Protein AF-A0A1X1PCR8-F1 (afdb_monomer_lite)

InterPro domains:
  IPR050256 Glycosyltransferase 2 [PTHR48090] (4-105)

Structure (mmCIF, N/CA/C/O backbone):
data_AF-A0A1X1PCR8-F1
#
_entry.id   AF-A0A1X1PCR8-F1
#
loop_
_atom_site.group_PDB
_atom_site.id
_atom_site.type_symbol
_atom_site.label_atom_id
_atom_site.label_alt_id
_atom_site.label_comp_id
_atom_site.label_asym_id
_atom_site.label_entity_id
_atom_site.label_seq_id
_atom_site.pdbx_PDB_ins_code
_atom_site.Cartn_x
_atom_site.Cartn_y
_atom_site.Cartn_z
_atom_site.occupancy
_atom_site.B_iso_or_equiv
_atom_site.auth_seq_id
_atom_site.auth_comp_id
_atom_site.auth_asym_id
_atom_site.auth_atom_id
_atom_site.pdbx_PDB_model_num
ATOM 1 N N . PHE A 1 1 ? -1.159 24.412 23.548 1.00 52.47 1 PHE A N 1
ATOM 2 C CA . PHE A 1 1 ? -2.282 23.599 23.030 1.00 52.47 1 PHE A CA 1
ATOM 3 C C . PHE A 1 1 ? -1.757 22.539 22.071 1.00 52.47 1 PHE A C 1
ATOM 5 O O . PHE A 1 1 ? -1.330 22.876 20.976 1.00 52.47 1 PHE A O 1
ATOM 12 N N . SER A 1 2 ? -1.739 21.270 22.489 1.00 66.19 2 SER A N 1
ATOM 13 C CA . SER A 1 2 ? -1.177 20.159 21.707 1.00 66.19 2 SER A CA 1
ATOM 14 C C . SER A 1 2 ? -1.973 19.932 20.411 1.00 66.19 2 SER A C 1
ATOM 16 O O . SER A 1 2 ? -3.083 19.400 20.427 1.00 66.19 2 SER A O 1
ATOM 18 N N . GLY A 1 3 ? -1.440 20.394 19.275 1.00 77.75 3 GLY A N 1
ATOM 19 C CA . GLY A 1 3 ? -1.977 20.083 17.942 1.00 77.75 3 GLY A CA 1
ATOM 20 C C . GLY A 1 3 ? -1.826 18.601 17.593 1.00 77.75 3 GLY A C 1
ATOM 21 O O . GLY A 1 3 ? -2.715 18.023 16.977 1.00 77.75 3 GLY A O 1
ATOM 22 N N . TRP A 1 4 ? -0.763 17.970 18.098 1.00 76.44 4 TRP A N 1
ATOM 23 C CA . TRP A 1 4 ? -0.451 16.552 17.908 1.00 76.44 4 TRP A CA 1
ATOM 24 C C . TRP A 1 4 ? -1.565 15.622 18.396 1.00 76.44 4 TRP A C 1
ATOM 26 O O . TRP A 1 4 ? -1.930 14.667 17.716 1.00 76.44 4 TRP A O 1
ATOM 36 N N . ARG A 1 5 ? -2.184 15.942 19.541 1.00 74.25 5 ARG A N 1
ATOM 37 C CA . ARG A 1 5 ? -3.284 15.134 20.086 1.00 74.25 5 ARG A CA 1
ATOM 38 C C . ARG A 1 5 ? -4.531 15.172 19.198 1.00 74.25 5 ARG A C 1
ATOM 40 O O . ARG A 1 5 ? -5.219 14.170 19.072 1.00 74.25 5 ARG A O 1
ATOM 47 N N . ARG A 1 6 ? -4.808 16.318 18.564 1.00 80.12 6 ARG A N 1
ATOM 48 C CA . ARG A 1 6 ? -5.963 16.503 17.667 1.00 80.12 6 ARG A CA 1
ATOM 49 C C . ARG A 1 6 ? -5.784 15.762 16.341 1.00 80.12 6 ARG A C 1
ATOM 51 O O . ARG A 1 6 ? -6.740 15.165 15.863 1.00 80.12 6 ARG A O 1
ATOM 58 N N . TRP A 1 7 ? -4.566 15.749 15.796 1.00 81.00 7 TRP A N 1
ATOM 59 C CA . TRP A 1 7 ? -4.229 14.957 14.608 1.00 81.00 7 TRP A 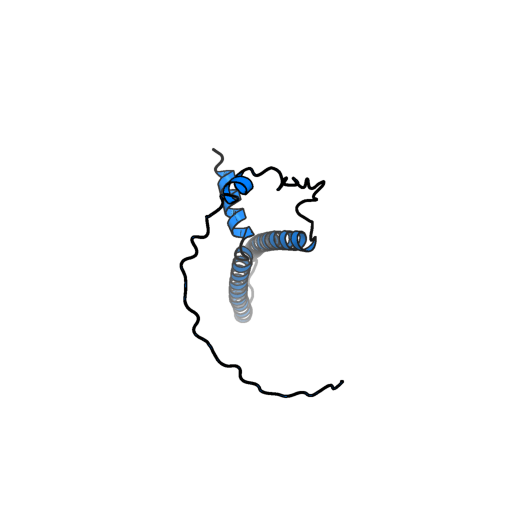CA 1
ATOM 60 C C . TRP A 1 7 ? -4.355 13.455 14.856 1.00 81.00 7 TRP A C 1
ATOM 62 O O . TRP A 1 7 ? -4.945 12.758 14.036 1.00 81.00 7 TRP A O 1
ATOM 72 N N . ASN A 1 8 ? -3.879 12.972 16.008 1.00 78.56 8 ASN A N 1
ATOM 73 C CA . ASN A 1 8 ? -4.010 11.560 16.359 1.00 78.56 8 ASN A CA 1
ATOM 74 C C . ASN A 1 8 ? -5.482 11.131 16.434 1.00 78.56 8 ASN A C 1
ATOM 76 O O . ASN A 1 8 ? -5.856 10.162 15.790 1.00 78.56 8 ASN A O 1
ATOM 80 N N . PHE A 1 9 ? -6.334 11.907 17.118 1.00 79.06 9 PHE A N 1
ATOM 81 C CA . PHE A 1 9 ? -7.772 11.615 17.192 1.00 79.06 9 PHE A CA 1
ATOM 82 C C . PHE A 1 9 ? -8.468 11.627 15.822 1.00 79.06 9 PHE A C 1
ATOM 84 O O . PHE A 1 9 ? -9.375 10.831 15.594 1.00 79.06 9 PHE A O 1
ATOM 91 N N . ALA A 1 10 ? -8.060 12.509 14.904 1.00 77.94 10 ALA A N 1
ATOM 92 C CA . ALA A 1 10 ? -8.618 12.549 13.553 1.00 77.94 10 ALA A CA 1
ATOM 93 C C . ALA A 1 10 ? -8.221 11.310 12.730 1.00 77.94 10 ALA A C 1
ATOM 95 O O . ALA A 1 10 ? -9.079 10.706 12.086 1.00 77.94 10 ALA A O 1
ATOM 96 N N . LEU A 1 11 ? -6.947 10.905 12.789 1.00 71.12 11 LEU A N 1
ATOM 97 C CA . LEU A 1 11 ? -6.461 9.678 12.148 1.00 71.12 11 LEU A CA 1
ATOM 98 C C . LEU A 1 11 ? -7.169 8.442 12.714 1.00 71.12 11 LEU A C 1
ATOM 100 O O . LEU A 1 11 ? -7.657 7.608 11.957 1.00 71.12 11 LEU A O 1
ATOM 104 N N . GLU A 1 12 ? -7.310 8.384 14.035 1.00 68.38 12 GLU A N 1
ATOM 105 C CA . GLU A 1 12 ? -7.976 7.306 14.766 1.00 68.38 12 GLU A CA 1
ATOM 106 C C . GLU A 1 12 ? -9.477 7.229 14.432 1.00 68.38 12 GLU A C 1
ATOM 108 O O . GLU A 1 12 ? -10.032 6.141 14.298 1.00 68.38 12 GLU A O 1
ATOM 113 N N . GLY A 1 13 ? -10.136 8.369 14.190 1.00 68.25 13 GLY A N 1
ATOM 114 C CA . GLY A 1 13 ? -11.514 8.417 13.692 1.00 68.25 13 GLY A CA 1
ATOM 115 C C . GLY A 1 13 ? -11.668 7.882 12.262 1.00 68.25 13 GLY A C 1
ATOM 116 O O . GLY A 1 13 ? -12.613 7.144 11.983 1.00 68.25 13 GLY A O 1
ATOM 117 N N . ILE A 1 14 ? -10.734 8.200 11.360 1.00 67.75 14 ILE A N 1
ATOM 118 C CA . ILE A 1 14 ? -10.771 7.728 9.963 1.00 67.75 14 ILE A CA 1
ATOM 119 C C . ILE A 1 14 ? -10.525 6.215 9.883 1.00 67.75 14 ILE A C 1
ATOM 121 O O . ILE A 1 14 ? -11.195 5.527 9.107 1.00 67.75 14 ILE A O 1
ATOM 125 N N . THR A 1 15 ? -9.605 5.677 10.689 1.00 66.69 15 THR A N 1
ATOM 126 C CA . THR A 1 15 ? -9.314 4.236 10.700 1.00 66.69 15 THR A CA 1
ATOM 127 C C . THR A 1 15 ? -10.350 3.421 11.482 1.00 66.69 15 THR A C 1
ATOM 129 O O . THR A 1 15 ? -10.585 2.260 11.147 1.00 66.69 15 THR A O 1
ATOM 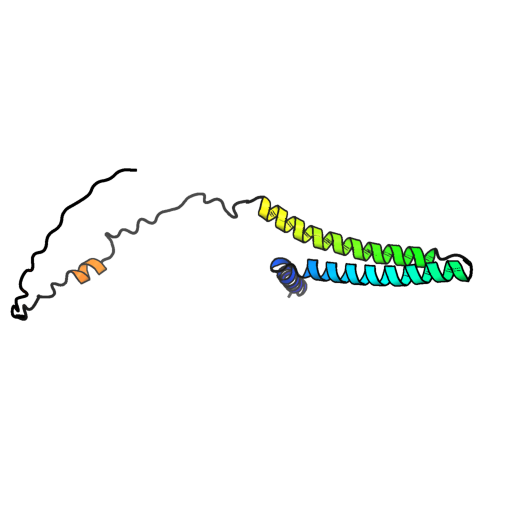132 N N . SER A 1 16 ? -11.018 4.003 12.489 1.00 62.06 16 SER A N 1
ATOM 133 C CA . SER A 1 16 ? -11.908 3.251 13.386 1.00 62.06 16 SER A CA 1
ATOM 134 C C . SER A 1 16 ? -13.316 2.989 12.858 1.00 62.06 16 SER A C 1
ATOM 136 O O . SER A 1 16 ? -13.931 2.014 13.289 1.00 62.06 16 SER A O 1
ATOM 138 N N . PHE A 1 17 ? -13.847 3.826 11.965 1.00 59.81 17 PHE A N 1
ATOM 139 C CA . PHE A 1 17 ? -15.230 3.688 11.482 1.00 59.81 17 PHE A CA 1
ATOM 140 C C . PHE A 1 17 ? -15.341 3.115 10.066 1.00 59.81 17 PHE A C 1
ATOM 142 O O . PHE A 1 17 ? -16.449 2.997 9.542 1.00 59.81 17 PHE A O 1
ATOM 149 N N . SER A 1 18 ? -14.228 2.766 9.409 1.00 62.91 18 SER A N 1
ATOM 150 C CA . SER A 1 18 ? -14.285 2.342 8.010 1.00 62.91 18 SER A CA 1
ATOM 151 C C . SER A 1 18 ? -13.157 1.404 7.586 1.00 62.91 18 SER A C 1
ATOM 153 O O . SER A 1 18 ? -12.053 1.457 8.114 1.00 62.91 18 SER A O 1
ATOM 155 N N . THR A 1 19 ? -13.399 0.586 6.557 1.00 71.19 19 THR A N 1
ATOM 156 C CA . THR A 1 19 ? -12.386 -0.244 5.867 1.00 71.19 19 THR A CA 1
ATOM 157 C C . THR A 1 19 ? -11.579 0.552 4.828 1.00 71.19 19 THR A C 1
ATOM 159 O O . THR A 1 19 ? -10.986 -0.024 3.917 1.00 71.19 19 THR A O 1
ATOM 162 N N . VAL A 1 20 ? -11.634 1.885 4.888 1.00 76.50 20 VAL A N 1
ATOM 163 C CA . VAL A 1 20 ? -11.046 2.798 3.894 1.00 76.50 20 VAL A CA 1
ATOM 164 C C . VAL A 1 20 ? -9.527 2.628 3.785 1.00 76.50 20 VAL A C 1
ATOM 166 O O . VAL A 1 20 ? -9.079 2.379 2.666 1.00 76.50 20 VAL A O 1
ATOM 169 N N . PRO A 1 21 ? -8.735 2.668 4.877 1.00 76.50 21 PRO A N 1
ATOM 170 C CA . PRO A 1 21 ? -7.290 2.437 4.806 1.00 76.50 21 PRO A CA 1
ATOM 171 C C . PRO A 1 21 ? -6.921 1.120 4.115 1.00 76.50 21 PRO A C 1
ATOM 173 O O . PRO A 1 21 ? -6.052 1.094 3.245 1.00 76.50 21 PRO A O 1
ATOM 176 N N . LEU A 1 22 ? -7.641 0.039 4.433 1.00 78.69 22 LEU A N 1
ATOM 177 C CA . LEU A 1 22 ? -7.415 -1.269 3.821 1.00 78.69 22 LEU A CA 1
ATOM 178 C C . LEU A 1 22 ? -7.710 -1.253 2.311 1.00 78.69 22 LEU A C 1
ATOM 180 O O . LEU A 1 22 ? -6.929 -1.771 1.511 1.00 78.69 22 LEU A O 1
ATOM 184 N N . ARG A 1 23 ? -8.809 -0.610 1.893 1.00 80.50 23 ARG A N 1
ATOM 185 C CA . ARG A 1 23 ? -9.173 -0.479 0.470 1.00 80.50 23 ARG A CA 1
ATOM 186 C C . ARG A 1 23 ? -8.182 0.384 -0.307 1.00 80.50 23 ARG A C 1
ATOM 188 O O . ARG A 1 23 ? -7.783 -0.009 -1.398 1.00 80.50 23 ARG A O 1
ATOM 195 N N . VAL A 1 24 ? -7.752 1.515 0.257 1.00 83.94 24 VAL A N 1
ATOM 196 C CA . VAL A 1 24 ? -6.729 2.386 -0.349 1.00 83.94 24 VAL A CA 1
ATOM 197 C C . VAL A 1 24 ? -5.446 1.597 -0.588 1.00 83.94 24 VAL A C 1
ATOM 199 O O . VAL A 1 24 ? -4.908 1.624 -1.693 1.00 83.94 24 VAL A O 1
ATOM 202 N N . TRP A 1 25 ? -5.010 0.823 0.409 1.00 85.19 25 TRP A N 1
ATOM 203 C CA . TRP A 1 25 ? -3.826 -0.016 0.276 1.00 85.19 25 TRP A CA 1
ATOM 204 C C . TRP A 1 25 ? -3.954 -1.058 -0.842 1.00 85.19 25 TRP A C 1
ATOM 206 O O . TRP A 1 25 ? -3.024 -1.273 -1.619 1.00 85.19 25 TRP A O 1
ATOM 216 N N . THR A 1 26 ? -5.137 -1.659 -0.966 1.00 81.94 26 THR A N 1
ATOM 217 C CA . THR A 1 26 ? -5.430 -2.648 -2.012 1.00 81.94 26 THR A CA 1
ATOM 218 C C . THR A 1 26 ? -5.325 -2.031 -3.413 1.00 81.94 26 THR A C 1
ATOM 220 O O . THR A 1 26 ? -4.719 -2.627 -4.303 1.00 81.94 26 THR A O 1
ATOM 223 N N . TYR A 1 27 ? -5.845 -0.813 -3.611 1.00 87.06 27 TYR A N 1
ATOM 224 C CA . TYR A 1 27 ? -5.737 -0.105 -4.894 1.00 87.06 27 TYR A CA 1
ATOM 225 C C . TYR A 1 27 ? -4.300 0.292 -5.234 1.00 87.06 27 TYR A C 1
ATOM 227 O O . TYR A 1 27 ? -3.888 0.143 -6.385 1.00 87.06 27 TYR A O 1
ATOM 235 N N . ILE A 1 28 ? -3.525 0.744 -4.244 1.00 88.44 28 ILE A N 1
ATOM 236 C CA . ILE A 1 28 ? -2.098 1.040 -4.428 1.00 88.44 28 ILE A CA 1
ATOM 237 C C . ILE A 1 28 ? -1.363 -0.231 -4.869 1.00 88.44 28 ILE A C 1
ATOM 239 O O . ILE A 1 28 ? -0.661 -0.211 -5.878 1.00 88.44 28 ILE A O 1
ATOM 243 N N . GLY A 1 29 ? -1.575 -1.352 -4.175 1.00 85.69 29 GLY A N 1
ATOM 244 C CA . GLY A 1 29 ? -0.968 -2.634 -4.538 1.00 85.69 29 GLY A CA 1
ATOM 245 C C . GLY A 1 29 ? -1.309 -3.074 -5.965 1.00 85.69 29 GLY A C 1
ATOM 246 O O . GLY A 1 29 ? -0.421 -3.493 -6.707 1.00 85.69 29 GLY A O 1
ATOM 247 N N . LEU A 1 30 ? -2.568 -2.914 -6.383 1.00 86.19 30 LEU A N 1
ATOM 248 C CA . LEU A 1 30 ? -3.015 -3.267 -7.732 1.00 86.19 30 LEU A CA 1
ATOM 249 C C . LEU A 1 30 ? -2.384 -2.375 -8.815 1.00 86.19 30 LEU A C 1
ATOM 251 O O . LEU A 1 30 ? -1.969 -2.878 -9.859 1.00 86.19 30 LEU A O 1
ATOM 255 N N . ALA A 1 31 ? -2.241 -1.073 -8.552 1.00 89.44 31 ALA A N 1
ATOM 256 C CA . ALA A 1 31 ? -1.547 -0.155 -9.454 1.00 89.44 31 ALA A CA 1
ATOM 257 C C . ALA A 1 31 ? -0.060 -0.525 -9.613 1.00 89.44 31 ALA A C 1
ATOM 259 O O . ALA A 1 31 ? 0.448 -0.576 -10.734 1.00 89.44 31 ALA A O 1
ATOM 260 N N . PHE A 1 32 ? 0.626 -0.849 -8.511 1.00 88.50 32 PHE A N 1
ATOM 261 C CA . PHE A 1 32 ? 2.019 -1.307 -8.548 1.00 88.50 32 PHE A CA 1
ATOM 262 C C . PHE A 1 32 ? 2.179 -2.650 -9.270 1.00 88.50 32 PHE A C 1
ATOM 264 O O . PHE A 1 32 ? 3.135 -2.816 -10.025 1.00 88.50 32 PHE A O 1
ATOM 271 N N . ALA A 1 33 ? 1.244 -3.586 -9.091 1.00 79.81 33 ALA A N 1
ATOM 272 C CA . ALA A 1 33 ? 1.252 -4.858 -9.809 1.00 79.81 33 ALA A CA 1
ATOM 273 C C . ALA A 1 33 ? 1.120 -4.650 -11.328 1.00 79.81 33 ALA A C 1
ATOM 275 O O . ALA A 1 33 ? 1.900 -5.217 -12.093 1.00 79.81 33 ALA A O 1
ATOM 276 N N . ALA A 1 34 ? 0.201 -3.781 -11.765 1.00 88.88 34 ALA A N 1
ATOM 277 C CA . ALA A 1 34 ? 0.045 -3.432 -13.177 1.00 88.88 34 ALA A CA 1
ATOM 278 C C . ALA A 1 34 ? 1.306 -2.761 -13.755 1.00 88.88 34 ALA A C 1
ATOM 280 O O . ALA A 1 34 ? 1.794 -3.166 -14.811 1.00 88.88 34 ALA A O 1
ATOM 281 N N . LEU A 1 35 ? 1.881 -1.785 -13.043 1.00 88.88 35 LEU A N 1
ATOM 282 C CA . LEU A 1 35 ? 3.128 -1.119 -13.441 1.00 88.88 35 LEU A CA 1
ATOM 283 C C . LEU A 1 35 ? 4.300 -2.103 -13.544 1.00 88.88 35 LEU A C 1
ATOM 285 O O . LEU A 1 35 ? 5.046 -2.077 -14.523 1.00 88.88 35 LEU A O 1
ATOM 289 N N . SER A 1 36 ? 4.445 -2.991 -12.559 1.00 83.12 36 SER A N 1
ATOM 290 C CA . SER A 1 36 ? 5.494 -4.011 -12.542 1.00 83.12 36 SER A CA 1
ATOM 291 C C . SER A 1 36 ? 5.335 -5.003 -13.694 1.00 83.12 36 SER A C 1
ATOM 293 O O . SER A 1 36 ? 6.328 -5.350 -14.330 1.00 83.12 36 SER A O 1
ATOM 295 N N . PHE A 1 37 ? 4.104 -5.396 -14.027 1.00 80.25 37 PHE A N 1
ATOM 296 C CA . PHE A 1 37 ? 3.828 -6.276 -15.160 1.00 80.25 37 PHE A CA 1
ATOM 297 C C . PHE A 1 37 ? 4.208 -5.632 -16.503 1.00 80.25 37 PHE A C 1
ATOM 299 O O . PHE A 1 37 ? 4.879 -6.261 -17.326 1.00 80.25 37 PHE A O 1
ATOM 306 N N . ILE A 1 38 ? 3.848 -4.359 -16.708 1.00 89.75 38 ILE A N 1
ATOM 307 C CA . ILE A 1 38 ? 4.214 -3.601 -17.916 1.00 89.75 38 ILE A CA 1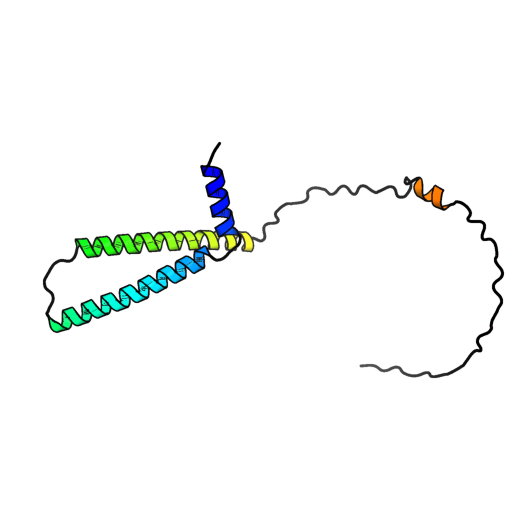
ATOM 308 C C . ILE A 1 38 ? 5.739 -3.458 -18.017 1.00 89.75 38 ILE A C 1
ATOM 310 O O . ILE A 1 38 ? 6.326 -3.773 -19.054 1.00 89.75 38 ILE A O 1
ATOM 314 N N . TYR A 1 39 ? 6.394 -3.027 -16.936 1.00 83.44 39 TYR A N 1
ATOM 315 C CA . TYR A 1 39 ? 7.842 -2.811 -16.914 1.00 83.44 39 TYR A CA 1
ATOM 316 C C . TYR A 1 39 ? 8.637 -4.120 -17.058 1.00 83.44 39 TYR A C 1
ATOM 318 O O . TYR A 1 39 ? 9.628 -4.172 -17.786 1.00 83.44 39 TYR A O 1
ATOM 326 N N . GLY A 1 40 ? 8.172 -5.200 -16.427 1.00 79.06 40 GLY A N 1
ATOM 327 C CA . GLY A 1 40 ? 8.739 -6.539 -16.573 1.00 79.06 40 GLY A CA 1
ATOM 328 C C . GLY A 1 40 ? 8.632 -7.053 -18.008 1.00 79.06 40 GLY A C 1
ATOM 329 O O . GLY A 1 40 ? 9.624 -7.510 -18.571 1.00 79.06 40 GLY A O 1
ATOM 330 N N . THR A 1 41 ? 7.465 -6.891 -18.640 1.00 82.88 41 THR A N 1
ATOM 331 C CA . THR A 1 41 ? 7.261 -7.253 -20.054 1.00 82.88 41 THR A CA 1
ATOM 332 C C . THR A 1 41 ? 8.188 -6.455 -20.973 1.00 82.88 41 THR A C 1
ATOM 334 O O . THR A 1 41 ? 8.814 -7.025 -21.868 1.00 82.88 41 THR A O 1
ATOM 337 N N . PHE A 1 42 ? 8.342 -5.152 -20.718 1.00 86.19 42 PHE A N 1
ATOM 338 C CA . PHE A 1 42 ? 9.273 -4.294 -21.450 1.00 86.19 42 PHE A CA 1
ATOM 339 C C . PHE A 1 42 ? 10.728 -4.778 -21.329 1.00 86.19 42 PHE A C 1
ATOM 341 O O . PHE A 1 42 ? 11.429 -4.877 -22.337 1.00 86.19 42 PHE A O 1
ATOM 348 N N . ILE A 1 43 ? 11.178 -5.138 -20.122 1.00 82.12 43 ILE A N 1
ATOM 349 C CA . ILE A 1 43 ? 12.526 -5.679 -19.891 1.00 82.12 43 ILE A CA 1
ATOM 350 C C . ILE A 1 43 ? 12.734 -7.019 -20.597 1.00 82.12 43 ILE A C 1
ATOM 352 O O . ILE A 1 43 ? 13.786 -7.214 -21.209 1.00 82.12 43 ILE A O 1
ATOM 356 N N . VAL A 1 44 ? 11.759 -7.931 -20.541 1.00 79.81 44 VAL A N 1
ATOM 357 C CA . VAL A 1 44 ? 11.860 -9.244 -21.199 1.00 79.81 44 VAL A CA 1
ATOM 358 C C . VAL A 1 44 ? 11.984 -9.072 -22.710 1.00 79.81 44 VAL A C 1
ATOM 360 O O . VAL A 1 44 ? 12.912 -9.615 -23.307 1.00 79.81 44 VAL A O 1
ATOM 363 N N . MET A 1 45 ? 11.121 -8.251 -23.315 1.00 85.00 45 MET A N 1
ATOM 364 C CA . MET A 1 45 ? 11.177 -7.960 -24.751 1.00 85.00 45 MET A CA 1
ATOM 365 C C . MET A 1 45 ? 12.506 -7.316 -25.149 1.00 85.00 45 MET A C 1
ATOM 367 O O . MET A 1 45 ? 13.136 -7.729 -26.121 1.00 85.00 45 MET A O 1
ATOM 371 N N . ARG A 1 46 ? 12.984 -6.342 -24.364 1.00 82.69 46 ARG A N 1
ATOM 372 C CA . ARG A 1 46 ? 14.270 -5.680 -24.617 1.00 82.69 46 ARG A CA 1
ATOM 373 C C . ARG A 1 46 ? 15.450 -6.650 -24.507 1.00 82.69 46 ARG A C 1
ATOM 375 O O . ARG A 1 46 ? 16.376 -6.562 -25.307 1.00 82.69 46 ARG A O 1
ATOM 382 N N . THR A 1 47 ? 15.404 -7.575 -23.551 1.00 79.31 47 THR A N 1
ATOM 383 C CA . THR A 1 47 ? 16.459 -8.577 -23.339 1.00 79.31 47 THR A CA 1
ATOM 384 C C . THR A 1 47 ? 16.494 -9.610 -24.465 1.00 79.31 47 THR A C 1
ATOM 386 O O . THR A 1 47 ? 17.584 -9.973 -24.902 1.00 79.31 47 THR A O 1
ATOM 389 N N . LEU A 1 48 ? 15.331 -10.038 -24.975 1.00 80.19 48 LEU A N 1
ATOM 390 C CA . LEU A 1 48 ? 15.254 -10.952 -26.123 1.00 80.19 48 LEU A CA 1
ATOM 391 C C . LEU A 1 48 ? 15.811 -10.333 -27.414 1.00 80.19 48 LEU A C 1
ATOM 393 O O . LEU A 1 48 ? 16.408 -11.047 -28.212 1.00 80.19 48 LEU A O 1
ATOM 397 N N . LEU A 1 49 ? 15.597 -9.030 -27.632 1.00 84.62 49 LEU A N 1
ATOM 398 C CA . LEU A 1 49 ? 15.938 -8.364 -28.894 1.00 84.62 49 LEU A CA 1
ATOM 399 C C . LEU A 1 49 ? 17.380 -7.838 -28.960 1.00 84.62 49 LEU A C 1
ATOM 401 O O . LEU A 1 49 ? 17.976 -7.862 -30.032 1.00 84.62 49 LEU A O 1
ATOM 405 N N . PHE A 1 50 ? 17.940 -7.344 -27.850 1.00 78.25 50 PHE A N 1
ATOM 406 C CA . PHE A 1 50 ? 19.208 -6.593 -27.867 1.00 78.25 50 PHE A CA 1
ATOM 407 C C . PHE A 1 50 ? 20.349 -7.242 -27.069 1.00 78.25 50 PHE A C 1
ATOM 409 O O . PHE A 1 50 ? 21.462 -6.716 -27.071 1.00 78.25 50 PHE A O 1
ATOM 416 N N . GLY A 1 51 ? 20.103 -8.372 -26.390 1.00 66.75 51 GLY A N 1
ATOM 417 C CA . GLY A 1 51 ? 21.045 -8.920 -25.408 1.00 66.75 51 GLY A CA 1
ATOM 418 C C . GLY A 1 51 ? 21.207 -7.990 -24.194 1.00 66.75 51 GLY A C 1
ATOM 419 O O . GLY A 1 51 ? 20.729 -6.857 -24.199 1.00 66.75 51 GLY A O 1
ATOM 420 N N . ASN A 1 52 ? 21.825 -8.467 -23.107 1.00 65.50 52 ASN A N 1
ATOM 421 C CA . ASN A 1 52 ? 21.859 -7.734 -21.834 1.00 65.50 52 ASN A CA 1
ATOM 422 C C . ASN A 1 52 ? 23.237 -7.104 -21.552 1.00 65.50 52 ASN A C 1
ATOM 424 O O . ASN A 1 52 ? 24.172 -7.833 -21.213 1.00 65.50 52 ASN A O 1
ATOM 428 N N . PRO A 1 53 ? 23.383 -5.768 -21.638 1.00 64.44 53 PRO A N 1
ATOM 429 C CA . PRO A 1 53 ? 24.582 -5.078 -21.224 1.00 64.44 53 PRO A CA 1
ATOM 430 C C . PRO A 1 53 ? 24.387 -4.494 -19.812 1.00 64.44 53 PRO A C 1
ATOM 432 O O . PRO A 1 53 ? 23.862 -3.400 -19.641 1.00 64.44 53 PRO A O 1
ATOM 435 N N . VAL A 1 54 ? 24.963 -5.182 -18.826 1.00 63.66 54 VAL A N 1
ATOM 436 C CA . VAL A 1 54 ? 25.628 -4.577 -17.653 1.00 63.66 54 VAL A CA 1
ATOM 437 C C . VAL A 1 54 ? 24.760 -3.999 -16.503 1.00 63.66 54 VAL A C 1
ATOM 439 O O . VAL A 1 54 ? 23.576 -3.702 -16.605 1.00 63.66 54 VAL A O 1
ATOM 442 N N . HIS A 1 55 ? 25.438 -3.919 -15.352 1.00 68.38 55 HIS A N 1
ATOM 443 C CA . HIS A 1 55 ? 25.038 -3.750 -13.953 1.00 68.38 55 HIS A CA 1
ATOM 444 C C . HIS A 1 55 ? 23.879 -2.785 -13.622 1.00 68.38 55 HIS 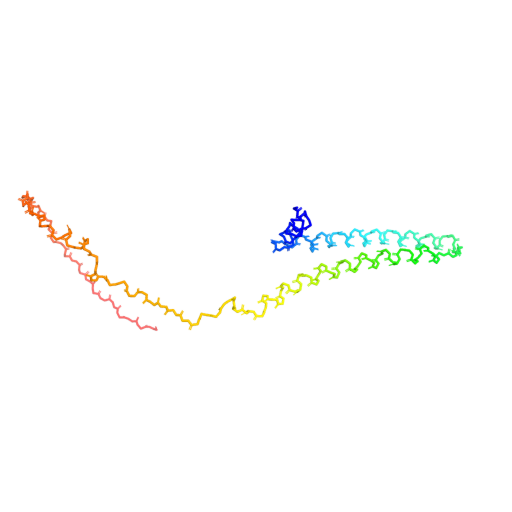A C 1
ATOM 446 O O . HIS A 1 55 ? 23.971 -1.575 -13.803 1.00 68.38 55 HIS A O 1
ATOM 452 N N . GLY A 1 56 ? 22.849 -3.337 -12.966 1.00 73.25 56 GLY A N 1
ATOM 453 C CA . GLY A 1 56 ? 21.689 -2.627 -12.404 1.00 73.25 56 GLY A CA 1
ATOM 454 C C . GLY A 1 56 ? 21.561 -2.728 -10.879 1.00 73.25 56 GLY A C 1
ATOM 455 O O . GLY A 1 56 ? 20.466 -2.605 -10.349 1.00 73.25 56 GLY A O 1
ATOM 456 N N . TYR A 1 57 ? 22.652 -2.999 -10.155 1.00 73.81 57 TYR A N 1
ATOM 457 C CA . TYR A 1 57 ? 22.609 -3.308 -8.718 1.00 73.81 57 TYR A CA 1
ATOM 458 C C . TYR A 1 57 ? 22.032 -2.164 -7.865 1.00 73.81 57 TYR A C 1
ATOM 460 O O . TYR A 1 57 ? 21.150 -2.391 -7.042 1.00 73.81 57 TYR A O 1
ATOM 468 N N . ALA A 1 58 ? 22.473 -0.922 -8.096 1.00 68.94 58 ALA A N 1
ATOM 469 C CA . ALA A 1 58 ? 22.014 0.231 -7.318 1.00 68.94 58 ALA A CA 1
ATOM 470 C C . ALA A 1 58 ? 20.525 0.550 -7.552 1.00 68.94 58 ALA A C 1
ATOM 472 O O . ALA A 1 58 ? 19.785 0.797 -6.599 1.00 68.94 58 ALA A O 1
ATOM 473 N N . SER A 1 59 ? 20.065 0.500 -8.805 1.00 78.62 59 SER A N 1
ATOM 474 C CA . SER A 1 59 ? 18.655 0.710 -9.144 1.00 78.62 59 SER A CA 1
ATOM 475 C C . SER A 1 59 ? 17.774 -0.446 -8.666 1.00 78.62 59 SER A C 1
ATOM 477 O O . SER A 1 59 ? 16.697 -0.192 -8.129 1.00 78.62 59 SER A O 1
ATOM 479 N N . LEU A 1 60 ? 18.243 -1.696 -8.766 1.00 84.94 60 LEU A N 1
ATOM 480 C CA . LEU A 1 60 ? 17.547 -2.870 -8.225 1.00 84.94 60 LEU A CA 1
ATOM 481 C C . LEU A 1 60 ? 17.341 -2.759 -6.718 1.00 84.94 60 LEU A C 1
ATOM 483 O O . LEU A 1 60 ? 16.214 -2.909 -6.254 1.00 84.94 60 LEU A O 1
ATOM 487 N N . ILE A 1 61 ? 18.401 -2.454 -5.965 1.00 79.56 61 ILE A N 1
ATOM 488 C CA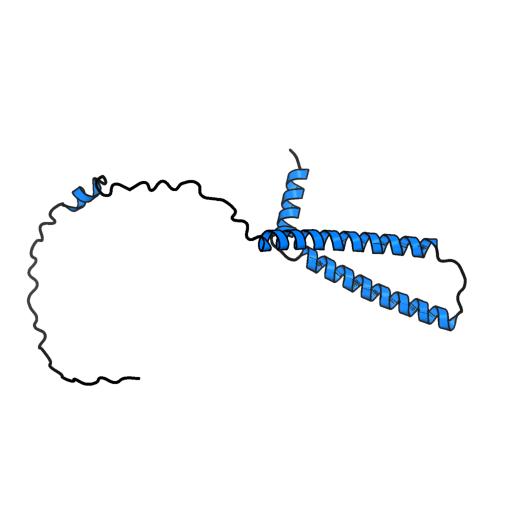 . ILE A 1 61 ? 18.320 -2.298 -4.509 1.00 79.56 61 ILE A CA 1
ATOM 489 C C . ILE A 1 61 ? 17.391 -1.146 -4.132 1.00 79.56 61 ILE A C 1
ATOM 491 O O . ILE A 1 61 ? 16.556 -1.313 -3.247 1.00 79.56 61 ILE A O 1
ATOM 495 N N . SER A 1 62 ? 17.477 -0.003 -4.817 1.00 75.81 62 SER A N 1
ATOM 496 C CA . SER A 1 62 ? 16.594 1.137 -4.547 1.00 75.81 62 SER A CA 1
ATOM 497 C C . SER A 1 62 ? 15.116 0.786 -4.760 1.00 75.81 62 SER A C 1
ATOM 499 O O . SER A 1 62 ? 14.291 1.060 -3.887 1.00 75.81 62 SER A O 1
ATOM 501 N N . VAL A 1 63 ? 14.783 0.102 -5.861 1.00 86.62 63 VAL A N 1
ATOM 502 C CA . VAL A 1 63 ? 13.412 -0.357 -6.134 1.00 86.62 63 VAL A CA 1
ATOM 503 C C . VAL A 1 63 ? 12.966 -1.403 -5.111 1.00 86.62 63 VAL A C 1
ATOM 505 O O . VAL A 1 63 ? 11.846 -1.317 -4.613 1.00 86.62 63 VAL A O 1
ATOM 508 N N . MET A 1 64 ? 13.832 -2.349 -4.739 1.00 89.50 64 MET A N 1
ATOM 509 C CA . MET A 1 64 ? 13.526 -3.358 -3.718 1.00 89.50 64 MET A CA 1
ATOM 510 C C . MET A 1 64 ? 13.235 -2.728 -2.355 1.00 89.50 64 MET A C 1
ATOM 512 O O . MET A 1 64 ? 12.238 -3.083 -1.730 1.00 89.50 64 MET A O 1
ATOM 516 N N . LEU A 1 65 ? 14.061 -1.778 -1.903 1.00 84.06 65 LEU A N 1
ATOM 517 C CA . LEU A 1 65 ? 13.837 -1.081 -0.634 1.00 84.06 65 LEU A CA 1
ATOM 518 C C . LEU A 1 65 ? 12.570 -0.231 -0.679 1.00 84.06 65 LEU A C 1
ATOM 520 O O . LEU A 1 65 ? 11.818 -0.214 0.292 1.00 84.06 65 LEU A O 1
ATOM 524 N N . PHE A 1 66 ? 12.316 0.458 -1.790 1.00 81.69 66 PHE A N 1
ATOM 525 C CA . PHE A 1 66 ? 11.123 1.284 -1.938 1.00 81.69 66 PHE A CA 1
ATOM 526 C C . PHE A 1 66 ? 9.845 0.438 -1.902 1.00 81.69 66 PHE A C 1
ATOM 528 O O . PHE A 1 66 ? 8.931 0.715 -1.123 1.00 81.69 66 PHE A O 1
ATOM 535 N N . VAL A 1 67 ? 9.805 -0.643 -2.686 1.00 88.06 67 VAL A N 1
ATOM 536 C CA . VAL A 1 67 ? 8.674 -1.579 -2.702 1.00 88.06 67 VAL A CA 1
ATOM 537 C C . VAL A 1 67 ? 8.533 -2.289 -1.352 1.00 88.06 67 VAL A C 1
ATOM 539 O O . VAL A 1 67 ? 7.416 -2.425 -0.859 1.00 88.06 67 VAL A O 1
ATOM 542 N N . GLY A 1 68 ? 9.638 -2.677 -0.711 1.00 88.44 68 GLY A N 1
ATOM 543 C CA . GLY A 1 68 ? 9.632 -3.281 0.624 1.00 88.44 68 GLY A CA 1
ATOM 544 C C . GLY A 1 68 ? 9.115 -2.330 1.708 1.00 88.44 68 GLY A C 1
ATOM 545 O O . GLY A 1 68 ? 8.305 -2.727 2.544 1.00 88.44 68 GLY A O 1
ATOM 546 N N . GLY A 1 69 ? 9.504 -1.053 1.664 1.00 84.12 69 GLY A N 1
ATOM 547 C CA . GLY A 1 69 ? 8.993 -0.018 2.565 1.00 84.12 69 GLY A CA 1
ATOM 548 C C . GLY A 1 69 ? 7.487 0.191 2.407 1.00 84.12 69 GLY A C 1
ATOM 549 O O . GLY A 1 69 ? 6.765 0.235 3.403 1.00 84.12 69 GLY A O 1
ATOM 550 N N . ILE A 1 70 ? 6.998 0.227 1.163 1.00 87.00 70 ILE A N 1
ATOM 551 C CA . ILE A 1 70 ? 5.562 0.229 0.868 1.00 87.00 70 ILE A CA 1
ATOM 552 C C . ILE A 1 70 ? 4.920 -1.021 1.486 1.00 87.00 70 ILE A C 1
ATOM 554 O O . ILE A 1 70 ? 4.034 -0.891 2.321 1.00 87.00 70 ILE A O 1
ATOM 558 N N . GLN A 1 71 ? 5.398 -2.232 1.195 1.00 89.00 71 GLN A N 1
ATOM 559 C CA . GLN A 1 71 ? 4.833 -3.469 1.759 1.00 89.00 71 GLN A CA 1
ATOM 560 C C . GLN A 1 71 ? 4.732 -3.463 3.297 1.00 89.00 71 GLN A C 1
ATOM 562 O O . GLN A 1 71 ? 3.702 -3.884 3.829 1.00 89.00 71 GLN A O 1
ATOM 567 N N . LEU A 1 72 ? 5.739 -2.941 4.011 1.00 89.31 72 LEU A N 1
ATOM 568 C CA . LEU A 1 72 ? 5.716 -2.813 5.476 1.00 89.31 72 LEU A CA 1
ATOM 569 C C . LEU A 1 72 ? 4.588 -1.901 5.978 1.00 89.31 72 LEU A C 1
ATOM 571 O O . LEU A 1 72 ? 3.936 -2.236 6.968 1.00 89.31 72 LEU A O 1
ATOM 575 N N . ILE A 1 73 ? 4.309 -0.793 5.283 1.00 83.88 73 ILE A N 1
ATOM 576 C CA . ILE A 1 73 ? 3.151 0.065 5.589 1.00 83.88 73 ILE A CA 1
ATOM 577 C C . ILE A 1 73 ? 1.855 -0.743 5.444 1.00 83.88 73 ILE A C 1
ATOM 579 O O . ILE A 1 73 ? 0.990 -0.688 6.317 1.00 83.88 73 ILE A O 1
ATOM 583 N N . GLY A 1 74 ? 1.749 -1.551 4.388 1.00 85.88 74 GLY A N 1
ATOM 584 C CA . GLY A 1 74 ? 0.614 -2.446 4.169 1.00 85.88 74 GLY A CA 1
ATOM 585 C C . GLY A 1 74 ? 0.379 -3.435 5.299 1.00 85.88 74 GLY A C 1
ATOM 586 O O . GLY A 1 74 ? -0.747 -3.583 5.775 1.00 85.88 74 GLY A O 1
ATOM 587 N N . ILE A 1 75 ? 1.450 -4.078 5.765 1.00 88.94 75 ILE A N 1
ATOM 588 C CA . ILE A 1 75 ? 1.399 -4.987 6.915 1.00 88.94 75 ILE A CA 1
ATOM 589 C C . ILE A 1 75 ? 0.974 -4.227 8.179 1.00 88.94 75 ILE A C 1
ATOM 591 O O . ILE A 1 75 ? 0.160 -4.742 8.942 1.00 88.94 75 ILE A O 1
ATOM 595 N N . GLY A 1 76 ? 1.453 -2.996 8.378 1.00 85.81 76 GLY A N 1
ATOM 596 C CA . GLY A 1 76 ? 1.033 -2.134 9.487 1.00 85.81 76 GLY A CA 1
ATOM 597 C C . GLY A 1 76 ? -0.473 -1.852 9.483 1.00 85.81 76 GLY A C 1
ATOM 598 O O . GLY A 1 76 ? -1.136 -2.046 10.503 1.00 85.81 76 GLY A O 1
ATOM 599 N N . VAL A 1 77 ? -1.029 -1.481 8.324 1.00 85.38 77 VAL A N 1
ATOM 600 C CA . VAL A 1 77 ? -2.478 -1.266 8.158 1.00 85.38 77 VAL A CA 1
ATOM 601 C C . VAL A 1 77 ? -3.246 -2.551 8.462 1.00 85.38 77 VAL A C 1
ATOM 603 O O . VAL A 1 77 ? -4.187 -2.533 9.252 1.00 85.38 77 VAL A O 1
ATOM 606 N N . ILE A 1 78 ? -2.832 -3.685 7.887 1.00 87.00 78 ILE A N 1
ATOM 607 C CA . ILE A 1 78 ? -3.469 -4.985 8.140 1.00 87.00 78 ILE A CA 1
ATOM 608 C C . ILE A 1 78 ? -3.420 -5.344 9.632 1.00 87.00 78 ILE A C 1
ATOM 610 O O . ILE A 1 78 ? -4.427 -5.799 10.172 1.00 87.00 78 ILE A O 1
ATOM 614 N N . GLY A 1 79 ? -2.294 -5.103 10.309 1.00 87.69 79 GLY A N 1
ATOM 615 C CA . GLY A 1 79 ? -2.123 -5.339 11.743 1.00 87.69 79 GLY A CA 1
ATOM 616 C C . GLY A 1 79 ? -3.100 -4.541 12.610 1.00 87.69 79 GLY A C 1
ATOM 617 O O . GLY A 1 79 ? -3.647 -5.092 13.565 1.00 87.69 79 GLY A O 1
ATOM 618 N N . GLU A 1 80 ? -3.391 -3.286 12.251 1.00 83.94 80 GLU A N 1
ATOM 619 C CA . GLU A 1 80 ? -4.401 -2.473 12.944 1.00 83.94 80 GLU A CA 1
ATOM 620 C C . GLU A 1 80 ? -5.805 -3.091 12.819 1.00 83.94 80 GLU A C 1
ATOM 622 O O . GLU A 1 80 ? -6.522 -3.223 13.816 1.00 83.94 80 GLU A O 1
ATOM 627 N N . TYR A 1 81 ? -6.190 -3.543 11.621 1.00 84.88 81 TYR A N 1
ATOM 628 C CA . TYR A 1 81 ? -7.478 -4.220 11.414 1.00 84.88 81 TYR A CA 1
ATOM 629 C C . TYR A 1 81 ? -7.551 -5.571 12.128 1.00 84.88 81 TYR A C 1
ATOM 631 O O . TYR A 1 81 ? -8.562 -5.875 12.764 1.00 84.88 81 TYR A O 1
ATOM 639 N N . LEU A 1 82 ? -6.483 -6.368 12.067 1.00 86.69 82 LEU A N 1
ATOM 640 C CA . LEU A 1 82 ? -6.389 -7.648 12.770 1.00 86.69 82 LEU A CA 1
ATOM 641 C C . LEU A 1 82 ? -6.491 -7.464 14.285 1.00 86.69 82 LEU A C 1
ATOM 643 O O . LEU A 1 82 ? -7.196 -8.229 14.939 1.00 86.69 82 LEU A O 1
ATOM 647 N N . GLY A 1 83 ? -5.862 -6.425 14.841 1.00 85.69 83 GLY A N 1
ATOM 648 C CA . GLY A 1 83 ? -5.976 -6.078 16.257 1.00 85.69 83 GLY A CA 1
ATOM 649 C C . GLY A 1 83 ? -7.413 -5.755 16.675 1.00 85.69 83 GLY A C 1
ATOM 650 O O . GLY A 1 83 ? -7.866 -6.218 17.724 1.00 85.69 83 GLY A O 1
ATOM 651 N N . ARG A 1 84 ? -8.160 -5.029 15.833 1.00 82.31 84 ARG A N 1
ATOM 652 C CA . ARG A 1 84 ? -9.588 -4.735 16.060 1.00 82.31 84 ARG A CA 1
ATOM 653 C C . ARG A 1 84 ? -10.441 -6.003 16.007 1.00 82.31 84 ARG A C 1
ATOM 655 O O . ARG A 1 84 ? -11.224 -6.235 16.924 1.00 82.31 84 ARG A O 1
ATOM 662 N N . ILE A 1 85 ? -10.241 -6.851 14.995 1.00 85.56 85 ILE A N 1
ATOM 663 C CA . ILE A 1 85 ? -10.948 -8.138 14.873 1.00 85.56 85 ILE A CA 1
ATOM 664 C C . ILE A 1 85 ? -10.646 -9.040 16.075 1.00 85.56 85 ILE A C 1
ATOM 666 O O . ILE A 1 85 ? -11.558 -9.642 16.631 1.00 85.56 85 ILE A O 1
ATOM 670 N N . TYR A 1 86 ? -9.390 -9.100 16.517 1.00 86.38 86 TYR A N 1
ATOM 671 C CA . TYR A 1 86 ? -8.982 -9.883 17.684 1.00 86.38 86 TYR A CA 1
ATOM 672 C C . TYR A 1 86 ? -9.615 -9.379 18.989 1.00 86.38 86 TYR A C 1
ATOM 674 O O . TYR A 1 86 ? -9.975 -10.168 19.869 1.00 86.38 86 TYR A O 1
ATOM 682 N N . HIS A 1 87 ? -9.757 -8.059 19.133 1.00 82.75 87 HIS A N 1
ATOM 683 C CA . HIS A 1 87 ? -10.454 -7.471 20.272 1.00 82.75 87 HIS A CA 1
ATOM 684 C C . HIS A 1 87 ? -11.948 -7.804 20.271 1.00 82.75 87 HIS A C 1
ATOM 686 O O . HIS A 1 87 ? -12.480 -8.146 21.330 1.00 82.75 87 HIS A O 1
ATOM 692 N N . GLU A 1 88 ? -12.587 -7.778 19.102 1.00 83.62 88 GLU A N 1
ATOM 693 C CA . GLU A 1 88 ? -13.995 -8.148 18.930 1.00 83.62 88 GLU A CA 1
ATOM 694 C C . GLU A 1 88 ? -14.217 -9.649 19.183 1.00 83.62 88 GLU A C 1
ATOM 696 O O . GLU A 1 88 ? -15.105 -10.043 19.942 1.00 83.62 88 GLU A O 1
ATOM 701 N N . SER A 1 89 ? -13.346 -10.510 18.642 1.00 87.38 89 SER A N 1
ATOM 702 C CA . SER A 1 89 ? -13.454 -11.968 18.785 1.00 87.38 89 SER A CA 1
ATOM 703 C C . SER A 1 89 ? -13.285 -12.444 20.226 1.00 87.38 89 SER A C 1
ATOM 705 O O . SER A 1 89 ? -13.757 -13.520 20.582 1.00 87.38 89 SER A O 1
ATOM 707 N N . LYS A 1 90 ? -12.612 -11.659 21.077 1.00 82.38 90 LYS A N 1
ATOM 708 C CA . LYS A 1 90 ? -12.465 -11.969 22.505 1.00 82.38 90 LYS A CA 1
ATOM 709 C C . LYS A 1 90 ? -13.754 -11.796 23.309 1.00 82.38 90 LYS A C 1
ATOM 711 O O . LYS A 1 90 ? -13.759 -12.232 24.460 1.00 82.38 90 LYS A O 1
ATOM 716 N N . GLN A 1 91 ? -14.788 -11.144 22.762 1.00 78.81 91 GLN A N 1
ATOM 717 C CA . GLN A 1 91 ? -16.079 -10.897 23.424 1.00 78.81 91 GLN A CA 1
ATOM 718 C C . GLN A 1 91 ? -15.937 -10.408 24.878 1.00 78.81 91 GLN A C 1
ATOM 720 O O . GLN A 1 91 ? -16.715 -10.781 25.758 1.00 78.81 91 GLN A O 1
ATOM 725 N N . ARG A 1 92 ? -14.905 -9.602 25.176 1.00 81.25 92 ARG A N 1
ATOM 726 C CA . ARG A 1 92 ? -14.658 -9.163 26.553 1.00 81.25 92 ARG A CA 1
ATOM 727 C C . ARG A 1 92 ? -15.738 -8.156 26.956 1.00 81.25 92 ARG A C 1
ATOM 729 O O . ARG A 1 92 ? -15.816 -7.100 26.331 1.00 81.25 92 ARG A O 1
ATOM 736 N N . PRO A 1 93 ? -16.546 -8.435 27.996 1.00 81.19 93 PRO A N 1
ATOM 737 C CA . PRO A 1 93 ? -17.554 -7.489 28.450 1.00 81.19 93 PRO A CA 1
ATOM 738 C C . PRO A 1 93 ? -16.875 -6.191 28.897 1.00 81.19 93 PRO A C 1
ATOM 740 O O . PRO A 1 93 ? -15.952 -6.214 29.712 1.00 81.19 93 PRO A O 1
ATOM 743 N N . VAL A 1 94 ? -17.342 -5.061 28.353 1.00 82.38 94 VAL A N 1
ATOM 744 C CA . VAL A 1 94 ? -16.779 -3.715 28.591 1.00 82.38 94 VAL A CA 1
ATOM 745 C C . VAL A 1 94 ? -16.775 -3.358 30.080 1.00 82.38 94 VAL A C 1
ATOM 747 O O . VAL A 1 94 ? -15.926 -2.604 30.548 1.00 82.38 94 VAL A O 1
ATOM 750 N N . TYR A 1 95 ? -17.710 -3.921 30.843 1.00 83.56 95 TYR A N 1
ATOM 751 C CA . TYR A 1 95 ? -17.784 -3.752 32.284 1.00 83.56 95 TYR A CA 1
ATOM 752 C C . TYR A 1 95 ? -18.410 -4.979 32.950 1.00 83.56 95 TYR A C 1
ATOM 754 O O . TYR A 1 95 ? -19.288 -5.640 32.396 1.00 83.56 95 TYR A O 1
ATOM 762 N N . LEU A 1 96 ? -17.982 -5.249 34.181 1.00 84.31 96 LEU A N 1
ATOM 763 C CA . LEU A 1 96 ? -18.632 -6.194 35.085 1.00 84.31 96 LEU A CA 1
ATOM 764 C C . LEU A 1 96 ? -19.418 -5.400 36.129 1.00 84.31 96 LEU A C 1
ATOM 766 O O . LEU A 1 96 ? -18.854 -4.598 36.875 1.00 84.31 96 LEU A O 1
ATOM 770 N N . VAL A 1 97 ? -20.734 -5.606 36.180 1.00 87.12 97 VAL A N 1
ATOM 771 C CA . VAL A 1 97 ? -21.600 -4.947 37.166 1.00 87.12 97 VAL A CA 1
ATOM 772 C C . VAL A 1 97 ? -21.411 -5.616 38.522 1.00 87.12 97 VAL A C 1
ATOM 774 O O . VAL A 1 97 ? -21.759 -6.779 38.696 1.00 87.12 97 VAL A O 1
ATOM 777 N N . ARG A 1 98 ? -20.879 -4.873 39.498 1.00 85.88 98 ARG A N 1
ATOM 778 C CA . ARG A 1 98 ? -20.561 -5.423 40.825 1.00 85.88 98 ARG A CA 1
ATOM 779 C C . ARG A 1 98 ? -21.778 -5.518 41.751 1.00 85.88 98 ARG A C 1
ATOM 781 O O . ARG A 1 98 ? -21.897 -6.486 42.491 1.00 85.88 98 ARG A O 1
ATOM 788 N N . ARG A 1 99 ? -22.681 -4.530 41.712 1.00 84.75 99 ARG A N 1
ATOM 789 C CA . ARG A 1 99 ? -23.994 -4.527 42.389 1.00 84.75 99 ARG A CA 1
ATOM 790 C C . ARG A 1 99 ? -24.962 -3.614 41.640 1.00 84.75 99 ARG A C 1
ATOM 792 O O . ARG A 1 99 ? -24.547 -2.579 41.124 1.00 84.75 99 ARG A O 1
ATOM 799 N N . ARG A 1 100 ? -26.249 -3.973 41.618 1.00 81.94 100 ARG A N 1
ATOM 800 C CA . ARG A 1 100 ? -27.344 -3.078 41.218 1.00 81.94 100 ARG A CA 1
ATOM 801 C C . ARG A 1 100 ? -28.155 -2.726 42.456 1.00 81.94 100 ARG A C 1
ATOM 803 O O . ARG A 1 100 ? -28.654 -3.622 43.126 1.00 81.94 100 ARG A O 1
ATOM 810 N N . TYR A 1 101 ? -28.285 -1.438 42.752 1.00 84.56 101 TYR A N 1
ATOM 811 C CA . TYR A 1 101 ? -29.227 -0.971 43.762 1.00 84.56 101 TYR A CA 1
ATOM 812 C C . TYR A 1 101 ? -30.555 -0.704 43.060 1.00 84.56 101 TYR A C 1
ATOM 814 O O . TYR A 1 101 ? -30.675 0.251 42.293 1.00 84.56 101 TYR A O 1
ATOM 822 N N . HIS A 1 102 ? -31.544 -1.572 43.276 1.00 71.69 102 HIS A N 1
ATOM 823 C CA . HIS A 1 102 ? -32.920 -1.224 42.954 1.00 71.69 102 HIS A CA 1
ATOM 824 C C . HIS A 1 102 ? -33.346 -0.172 43.970 1.00 71.69 102 HIS A C 1
ATOM 826 O O . HIS A 1 102 ? -33.601 -0.492 45.127 1.00 71.69 102 HIS A O 1
ATOM 832 N N . ALA A 1 103 ? -33.402 1.089 43.545 1.00 69.50 103 ALA A N 1
ATOM 833 C CA . ALA A 1 103 ? -34.244 2.049 44.231 1.00 69.50 103 ALA A CA 1
ATOM 834 C C . ALA A 1 103 ? -35.672 1.538 44.038 1.00 69.50 103 ALA A C 1
ATOM 836 O O . ALA A 1 103 ? -36.276 1.733 42.979 1.00 69.50 103 ALA A O 1
ATOM 837 N N . GLN A 1 104 ? -36.161 0.787 45.021 1.00 61.81 104 GLN A N 1
ATOM 838 C CA . GLN A 1 104 ? -37.573 0.518 45.189 1.00 61.81 104 GLN A CA 1
ATOM 839 C C . GLN A 1 104 ? -38.203 1.903 45.279 1.00 61.81 104 GLN A C 1
ATOM 841 O O . GLN A 1 104 ? -38.124 2.576 46.298 1.00 61.81 104 GLN A O 1
ATOM 846 N N . ARG A 1 105 ? -38.688 2.413 44.142 1.00 57.75 105 ARG A N 1
ATOM 847 C CA . ARG A 1 105 ? -39.550 3.582 44.143 1.00 57.75 105 ARG A CA 1
ATOM 848 C C . ARG A 1 105 ? -40.734 3.135 44.965 1.00 57.75 105 ARG A C 1
ATOM 850 O O . ARG A 1 105 ? -41.547 2.345 44.487 1.00 57.75 105 ARG A O 1
ATOM 857 N N . ASP A 1 106 ? -40.770 3.607 46.198 1.00 57.97 106 ASP A N 1
ATOM 858 C CA . ASP A 1 106 ? -41.932 3.575 47.050 1.00 57.97 106 ASP A CA 1
ATOM 859 C C . ASP A 1 106 ? -43.066 4.235 46.263 1.00 57.97 106 ASP A C 1
ATOM 861 O O . ASP A 1 106 ? -43.287 5.445 46.307 1.00 57.97 106 ASP A O 1
ATOM 865 N N . ALA A 1 107 ? -43.803 3.429 45.500 1.00 54.41 107 ALA A N 1
ATOM 866 C CA . ALA A 1 107 ? -45.073 3.817 44.903 1.00 54.41 107 ALA A CA 1
ATOM 867 C C . ALA A 1 107 ? -46.082 4.231 45.997 1.00 54.41 107 ALA A C 1
ATOM 869 O O . ALA A 1 107 ? -47.109 4.830 45.698 1.00 54.41 107 ALA A O 1
ATOM 870 N N . ALA A 1 108 ? -45.752 3.978 47.269 1.00 55.47 108 ALA A N 1
ATOM 871 C CA . ALA A 1 108 ? -46.441 4.467 48.452 1.00 55.47 108 ALA A CA 1
ATOM 872 C C . ALA A 1 108 ? -46.183 5.956 48.778 1.00 55.47 108 ALA A C 1
ATOM 874 O O . ALA A 1 108 ? -46.939 6.527 49.558 1.00 55.47 108 ALA A O 1
ATOM 875 N N . ALA A 1 109 ? -45.168 6.605 48.191 1.00 55.00 109 ALA A N 1
ATOM 876 C CA . ALA A 1 109 ? -44.746 7.961 48.567 1.00 55.00 109 ALA A CA 1
ATOM 877 C C . ALA A 1 109 ? -44.982 9.035 47.487 1.00 55.00 109 ALA A C 1
ATOM 879 O O . ALA A 1 109 ? -44.488 10.150 47.632 1.00 55.00 109 ALA A O 1
ATOM 880 N N . HIS A 1 110 ? -45.726 8.753 46.407 1.00 54.47 110 HIS A N 1
ATOM 881 C CA . HIS A 1 110 ? -46.197 9.816 45.507 1.00 54.47 110 HIS A CA 1
ATOM 882 C C . HIS A 1 110 ? -47.501 10.428 46.056 1.00 54.47 110 HIS A C 1
ATOM 884 O O . HIS A 1 110 ? -48.564 9.826 45.887 1.00 54.47 110 HIS A O 1
ATOM 890 N N . PRO A 1 111 ? -47.481 11.643 46.645 1.00 57.91 111 PRO A N 1
ATOM 891 C CA . PRO A 1 111 ? -48.691 12.334 47.108 1.00 57.91 111 PRO A CA 1
ATOM 892 C C . PRO A 1 111 ? -49.648 12.716 45.962 1.00 57.91 111 PRO A C 1
ATOM 894 O O . PRO A 1 111 ? -50.784 13.114 46.209 1.00 57.91 111 PRO A O 1
ATOM 897 N N . ALA A 1 112 ? -49.230 12.550 44.702 1.00 57.09 112 ALA A N 1
ATOM 898 C CA . ALA A 1 112 ? -50.046 12.811 43.520 1.00 57.09 112 ALA A CA 1
ATOM 899 C C . ALA A 1 112 ? -51.201 11.806 43.322 1.00 57.09 112 ALA A C 1
ATOM 901 O O . ALA A 1 112 ? -52.185 12.138 42.665 1.00 57.09 112 ALA A O 1
ATOM 902 N N . SER A 1 113 ? -51.142 10.609 43.922 1.00 55.41 113 SER A N 1
ATOM 903 C CA . SER A 1 113 ? -52.252 9.641 43.863 1.00 55.41 113 SER A CA 1
ATOM 904 C C . SER A 1 113 ? -53.448 10.053 44.733 1.00 55.41 113 SER A C 1
ATOM 906 O O . SER A 1 113 ? -54.581 9.687 44.426 1.00 55.41 113 SER A O 1
ATOM 908 N N . LYS A 1 114 ? -53.227 10.879 45.769 1.00 54.97 114 LYS A N 1
ATOM 909 C CA . LYS A 1 114 ? -54.298 11.484 46.582 1.00 54.97 114 LYS A CA 1
ATOM 910 C C . LYS A 1 114 ? -55.045 12.590 45.836 1.00 54.97 114 LYS A C 1
ATOM 912 O O . LYS A 1 114 ? -56.234 12.772 46.065 1.00 54.97 114 LYS A O 1
ATOM 917 N N . LEU A 1 115 ? -54.390 13.283 44.903 1.00 59.53 115 LEU A N 1
ATOM 918 C CA . LEU A 1 115 ? -55.027 14.332 44.097 1.00 59.53 115 LEU A CA 1
ATOM 919 C C . LEU A 1 115 ? -55.944 13.773 42.997 1.00 59.53 115 LEU A C 1
ATOM 921 O O . LEU A 1 115 ? -56.827 14.480 42.527 1.00 59.53 115 LEU A O 1
ATOM 925 N N . LEU A 1 116 ? -55.810 12.494 42.634 1.00 62.53 116 LEU A N 1
ATOM 926 C CA . LEU A 1 116 ? -56.764 11.807 41.752 1.00 62.53 116 LEU A CA 1
ATOM 927 C C . LEU A 1 116 ? -57.949 11.176 42.509 1.00 62.53 116 LEU A C 1
ATOM 929 O O . LEU A 1 116 ? -58.849 10.635 41.875 1.00 62.53 116 LEU A O 1
ATOM 933 N N . GLN A 1 117 ? -57.983 11.264 43.847 1.00 58.84 117 GLN A N 1
ATOM 934 C CA . GLN A 1 117 ? -59.120 10.818 44.668 1.00 58.84 117 GLN A CA 1
ATOM 935 C C . GLN A 1 117 ? -60.196 11.896 44.839 1.00 58.84 117 GLN A C 1
ATOM 937 O O . GLN A 1 117 ? -61.185 11.652 45.532 1.00 58.84 117 GLN A O 1
ATOM 942 N N . PHE A 1 118 ? -60.038 13.076 44.219 1.00 59.81 118 PHE A N 1
ATOM 943 C CA . PHE A 1 118 ? -61.122 14.050 44.166 1.00 59.81 118 PHE A CA 1
ATOM 944 C C . PHE A 1 118 ? -62.362 13.364 43.582 1.00 59.81 118 PHE A C 1
ATOM 946 O O . PHE A 1 118 ? -62.307 12.844 42.463 1.00 59.81 118 PH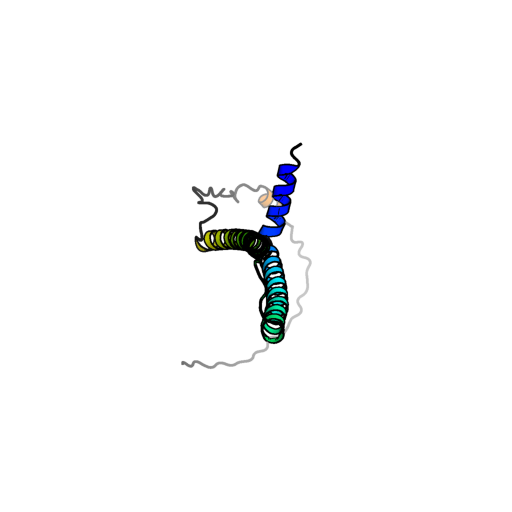E A O 1
ATOM 953 N N . PRO A 1 119 ? -63.484 13.334 44.319 1.00 57.59 119 PRO A N 1
ATOM 954 C CA . PRO A 1 119 ? -64.699 12.749 43.811 1.00 57.59 119 PRO A CA 1
ATOM 955 C C . PRO A 1 119 ? -65.182 13.680 42.705 1.00 57.59 119 PRO A C 1
ATOM 957 O O . PRO A 1 119 ? -65.803 14.710 42.968 1.00 57.59 119 PRO A O 1
ATOM 960 N N . LEU A 1 120 ? -64.901 13.329 41.450 1.00 64.75 120 LEU A N 1
ATOM 961 C CA . LEU A 1 120 ? -65.712 13.803 40.343 1.00 64.75 120 LEU A CA 1
ATOM 962 C C . LEU A 1 120 ? -67.122 13.311 40.662 1.00 64.75 120 LEU A C 1
ATOM 964 O O . LEU A 1 120 ? -67.443 12.144 40.424 1.00 64.75 120 LEU A O 1
ATOM 968 N N . LYS A 1 121 ? -67.937 14.174 41.288 1.00 52.69 121 LYS A N 1
ATOM 969 C CA . LYS A 1 121 ? -69.379 13.981 41.400 1.00 52.69 121 LYS A CA 1
ATOM 970 C C . LYS A 1 121 ? -69.836 13.685 39.983 1.00 52.69 121 LYS A C 1
ATOM 972 O O . LYS A 1 121 ? -69.871 14.576 39.140 1.00 52.69 121 LYS A O 1
ATOM 977 N N . ARG A 1 122 ? -70.100 12.408 39.709 1.00 59.03 122 ARG A N 1
ATOM 978 C CA . ARG A 1 122 ? -70.704 11.958 38.464 1.00 59.03 122 ARG A CA 1
ATOM 979 C C . ARG A 1 122 ? -72.104 12.539 38.465 1.00 59.03 122 ARG A C 1
ATOM 981 O O . ARG A 1 122 ? -73.034 11.940 38.996 1.00 59.03 122 ARG A O 1
ATOM 988 N N . THR A 1 123 ? -72.239 13.745 37.932 1.00 56.56 123 THR A N 1
ATOM 989 C CA . THR A 1 123 ? -73.525 14.307 37.559 1.00 56.56 123 THR A CA 1
ATOM 990 C C . THR A 1 123 ? -74.100 13.331 36.544 1.00 56.56 123 THR A C 1
ATOM 992 O O . THR A 1 123 ? -73.606 13.214 35.424 1.00 56.56 123 THR A O 1
ATOM 995 N N . HIS A 1 124 ? -75.078 12.542 36.983 1.00 53.00 124 HIS A N 1
ATOM 996 C CA . HIS A 1 124 ? -75.842 11.648 36.130 1.00 53.00 124 HIS A CA 1
ATOM 997 C C . HIS A 1 124 ? -76.628 12.504 35.131 1.00 53.00 124 HIS A C 1
ATOM 999 O O . HIS A 1 124 ? -77.785 12.850 35.351 1.00 53.00 124 HIS A O 1
ATOM 1005 N N . ALA A 1 125 ? -75.987 12.860 34.020 1.00 55.12 125 ALA A N 1
ATOM 1006 C CA . ALA A 1 125 ? -76.684 13.303 32.830 1.00 55.12 125 ALA A CA 1
ATOM 1007 C C . ALA A 1 125 ? -77.316 12.060 32.196 1.00 55.12 125 ALA A C 1
ATOM 1009 O O . ALA A 1 125 ? -76.640 11.198 31.630 1.00 55.12 125 ALA A O 1
ATOM 1010 N N . ALA A 1 126 ? -78.627 11.946 32.383 1.00 59.84 126 ALA A N 1
ATOM 1011 C CA . ALA A 1 126 ? -79.479 10.942 31.782 1.00 59.84 126 ALA A CA 1
ATOM 1012 C C . ALA A 1 126 ? -79.198 10.813 30.277 1.00 59.84 126 ALA A C 1
ATOM 1014 O O . ALA A 1 126 ? -79.445 11.743 29.509 1.00 59.84 126 ALA A O 1
ATOM 1015 N N . ARG A 1 127 ? -78.738 9.637 29.836 1.00 58.38 127 ARG A N 1
ATOM 1016 C CA . ARG A 1 127 ? -78.769 9.269 28.420 1.00 58.38 127 ARG A CA 1
ATOM 1017 C C . ARG A 1 127 ? -79.651 8.044 28.244 1.00 58.38 127 ARG A C 1
ATOM 1019 O O . ARG A 1 127 ? -79.348 6.951 28.712 1.00 58.38 127 ARG A O 1
ATOM 1026 N N . ARG A 1 128 ? -80.798 8.316 27.621 1.00 54.94 128 ARG A N 1
ATOM 1027 C CA . ARG A 1 128 ? -81.855 7.390 27.225 1.00 54.94 128 ARG A CA 1
ATOM 1028 C C . ARG A 1 128 ? -81.304 6.104 26.609 1.00 54.94 128 ARG A C 1
ATOM 1030 O O . ARG A 1 128 ? -80.413 6.133 25.766 1.00 54.94 128 ARG A O 1
ATOM 1037 N N . ARG A 1 129 ? -81.950 5.005 27.001 1.00 54.84 129 ARG A N 1
ATOM 1038 C CA . ARG A 1 129 ? -81.971 3.714 26.315 1.00 54.84 129 ARG A CA 1
ATOM 1039 C C . ARG A 1 129 ? -82.361 3.905 24.847 1.00 54.84 129 ARG A C 1
ATOM 1041 O O . ARG A 1 129 ? -83.429 4.447 24.572 1.00 54.84 129 ARG A O 1
ATOM 1048 N N . THR A 1 130 ? -81.573 3.335 23.948 1.00 57.53 130 THR A N 1
ATOM 1049 C CA . THR A 1 130 ? -82.078 2.817 22.674 1.00 57.53 130 THR A CA 1
ATOM 1050 C C . THR A 1 130 ? -81.623 1.368 22.594 1.00 57.53 130 THR A C 1
ATOM 1052 O O . THR A 1 130 ? -80.436 1.073 22.700 1.00 57.53 130 THR A O 1
ATOM 1055 N N . ALA A 1 131 ? -82.599 0.467 22.545 1.00 51.69 131 ALA A N 1
ATOM 1056 C CA . ALA A 1 131 ? -82.405 -0.968 22.460 1.00 51.69 131 ALA A CA 1
ATOM 1057 C C . ALA A 1 131 ? -81.741 -1.351 21.130 1.00 51.69 131 ALA A C 1
ATOM 1059 O O . ALA A 1 131 ? -82.063 -0.769 20.096 1.00 51.69 131 ALA A O 1
ATOM 1060 N N . LEU A 1 132 ? -80.876 -2.365 21.158 1.00 58.12 132 LEU A N 1
ATOM 1061 C CA . LEU A 1 132 ? -80.485 -3.117 19.969 1.00 58.12 132 LEU A CA 1
ATOM 1062 C C . LEU A 1 132 ? -80.876 -4.587 20.207 1.00 58.12 132 LEU A C 1
ATOM 1064 O O . LEU A 1 132 ? -80.541 -5.117 21.270 1.00 58.12 132 LEU A O 1
ATOM 1068 N N . PRO A 1 133 ? -81.638 -5.224 19.301 1.00 55.88 133 PRO A N 1
ATOM 1069 C CA . PRO A 1 133 ? -82.169 -6.559 19.527 1.00 55.88 133 PRO A CA 1
ATOM 1070 C C . PRO A 1 133 ? -81.093 -7.634 19.353 1.00 55.88 133 PRO A C 1
ATOM 1072 O O . PRO A 1 133 ? -80.156 -7.502 18.568 1.00 55.88 133 PRO A O 1
ATOM 1075 N N . ALA A 1 134 ? -81.271 -8.713 20.108 1.00 56.12 134 ALA A N 1
ATOM 1076 C CA . ALA A 1 134 ? -80.488 -9.931 20.042 1.00 56.12 134 ALA A CA 1
ATOM 1077 C C . ALA A 1 134 ? -80.760 -10.712 18.742 1.00 56.12 134 ALA A C 1
ATOM 1079 O O . ALA A 1 134 ? -81.910 -10.978 18.401 1.00 56.12 134 ALA A O 1
ATOM 1080 N N . ALA A 1 135 ? -79.687 -11.156 18.090 1.00 51.69 135 ALA A N 1
ATOM 1081 C CA . ALA A 1 135 ? -79.651 -12.295 17.172 1.00 51.69 135 ALA A CA 1
ATOM 1082 C C . ALA A 1 135 ? -78.394 -13.098 17.572 1.00 51.69 135 ALA A C 1
ATOM 1084 O O . ALA A 1 135 ? -77.305 -12.536 17.589 1.00 51.69 135 ALA A O 1
ATOM 1085 N N . ALA A 1 136 ? -78.460 -14.280 18.193 1.00 53.19 136 ALA A N 1
ATOM 1086 C CA . ALA A 1 136 ? -78.988 -15.571 17.732 1.00 53.19 136 ALA A CA 1
ATOM 1087 C C . ALA A 1 136 ? -78.262 -16.104 16.477 1.00 53.19 136 ALA A C 1
ATOM 1089 O O . ALA A 1 136 ? -78.431 -15.562 15.391 1.00 53.19 136 ALA A O 1
ATOM 1090 N N . GLY A 1 137 ? -77.483 -17.187 16.642 1.00 47.88 137 GLY A N 1
ATOM 1091 C CA . GLY A 1 137 ? -76.809 -17.937 15.564 1.00 47.88 137 GLY A CA 1
ATOM 1092 C C . GLY A 1 137 ? -75.446 -18.506 16.009 1.00 47.88 137 GLY A C 1
ATOM 1093 O O . GLY A 1 137 ? -74.468 -17.779 15.964 1.00 47.88 137 GLY A O 1
ATOM 1094 N N . HIS A 1 138 ? -75.326 -19.650 16.697 1.00 48.03 138 HIS A N 1
ATOM 1095 C CA . HIS A 1 138 ? -75.431 -21.054 16.242 1.00 48.03 138 HIS A CA 1
ATOM 1096 C C . HIS A 1 138 ? -74.148 -21.621 15.574 1.00 48.03 138 HIS A C 1
ATOM 1098 O O . HIS A 1 138 ? -73.680 -21.081 14.580 1.00 48.03 138 HIS A O 1
ATOM 1104 N N . GLY A 1 139 ? -73.646 -22.755 16.105 1.00 48.09 139 GLY A N 1
ATOM 1105 C CA . GLY A 1 139 ? -72.612 -23.646 15.522 1.00 48.09 139 GLY A CA 1
ATOM 1106 C C . GLY A 1 139 ? -71.249 -23.573 16.236 1.00 48.09 139 GLY A C 1
ATOM 1107 O O . GLY A 1 139 ? -70.541 -22.596 16.071 1.00 48.09 139 GLY A O 1
ATOM 1108 N N . ALA A 1 140 ? -70.817 -24.452 17.153 1.00 50.03 140 ALA A N 1
ATOM 1109 C CA . ALA A 1 140 ? -70.721 -25.921 17.192 1.00 50.03 140 ALA A CA 1
ATOM 1110 C C . ALA A 1 140 ? -69.754 -26.541 16.152 1.00 50.03 140 ALA A C 1
ATOM 1112 O O . ALA A 1 140 ? -69.954 -26.341 14.959 1.00 50.03 140 ALA A O 1
ATOM 1113 N N . ARG A 1 141 ? -68.839 -27.415 16.646 1.00 52.00 141 ARG A N 1
ATOM 1114 C CA . ARG A 1 141 ? -67.912 -28.371 15.957 1.00 52.00 141 ARG A CA 1
ATOM 1115 C C . ARG A 1 141 ? -66.569 -27.771 15.486 1.00 52.00 141 ARG A C 1
ATOM 1117 O O . ARG A 1 141 ? -66.574 -26.697 14.920 1.00 52.00 141 ARG A O 1
ATOM 1124 N N . LYS A 1 142 ? -65.371 -28.370 15.640 1.00 49.22 142 LYS A N 1
ATOM 1125 C CA . LYS A 1 142 ? -64.836 -29.734 15.929 1.00 49.22 142 LYS A CA 1
ATOM 1126 C C . LYS A 1 142 ? -63.337 -29.561 16.317 1.00 49.22 142 LYS A C 1
ATOM 1128 O O . LYS A 1 142 ? -62.675 -28.739 15.703 1.00 49.22 142 LYS A O 1
ATOM 1133 N N . ALA A 1 143 ? -62.796 -30.114 17.407 1.00 51.38 143 ALA A N 1
ATOM 1134 C CA . ALA A 1 143 ? -62.064 -31.395 17.522 1.00 51.38 143 ALA A CA 1
ATOM 1135 C C . ALA A 1 143 ? -61.396 -31.973 16.244 1.00 51.38 143 ALA A C 1
ATOM 1137 O O . ALA A 1 143 ? -62.118 -32.416 15.357 1.00 51.38 143 ALA A O 1
ATOM 1138 N N . SER A 1 144 ? -60.050 -32.037 16.209 1.00 45.62 144 SER A N 1
ATOM 1139 C CA . SER A 1 144 ? -59.171 -33.076 15.592 1.00 45.62 144 SER A CA 1
ATOM 1140 C C . SER A 1 144 ? -57.726 -32.532 15.578 1.00 45.62 144 SER A C 1
ATOM 1142 O O . SER A 1 144 ? -57.466 -31.534 14.921 1.00 45.62 144 SER A O 1
ATOM 1144 N N . ALA A 1 145 ? -56.810 -32.985 16.437 1.00 49.66 145 ALA A N 1
ATOM 1145 C CA . ALA A 1 145 ? -55.928 -34.138 16.215 1.00 49.66 145 ALA A CA 1
ATOM 1146 C C . ALA A 1 145 ? -55.157 -34.080 14.881 1.00 49.66 145 ALA A C 1
ATOM 1148 O O . ALA A 1 145 ? -55.710 -34.447 13.842 1.00 49.66 145 ALA A O 1
ATOM 1149 N N . LYS A 1 146 ? -53.884 -33.666 14.946 1.00 42.81 146 LYS A N 1
ATOM 1150 C CA . LYS A 1 146 ? -52.730 -34.393 14.401 1.00 42.81 146 LYS A CA 1
ATOM 1151 C C . LYS A 1 146 ? -51.433 -33.860 15.006 1.00 42.81 146 LYS A C 1
ATOM 1153 O O . LYS A 1 146 ? -51.394 -32.641 15.276 1.00 42.81 146 LYS A O 1
#

Radius of gyration: 39.79 Å; chains: 1; bounding box: 108×58×78 Å

Sequence (146 aa):
FSGWRRWNFALEGITSFSTVPLRVWTYIGLAFAALSFIYGTFIVMRTLLFGNPVHGYASLISVMLFVGGIQLIGIGVIGEYLGRIYHESKQRPVYLVRRRYHAQRDAAAHPASKLLQFPLKRTHAARRRTALPAAAGHGARKASAK

pLDDT: mean 72.66, std 13.48, range [42.81, 89.75]

Organism: NCBI:txid1904757

Secondary structure (DSSP, 8-state):
--HHHHHHHHHHHHHHS-SHHHHHHHHHHHHHHHHHHHHHHHHHHHHHHH---S--HHHHHHHHHHHHHHHHHHHHHHHHHHHHHHHHHTT--S------------TTS-THHHHTTS----------------------------

Foldseek 3Di:
DDPVVVVVVVVCVVLVPDCVVLVVLVVVVVVVVVVCVVVVVVVVVCCVPPNDDDDDPVVVVVVVVVVVVSVVVNVVSVVVVVVVVVVVVVVDPPDDDPDDDPPPPPPVPDCVVVVVPPPPPPPPPDDDDDDDDDDDDDDDDDDDDD